Protein AF-A0A2U8HG55-F1 (afdb_monomer_lite)

Organism: NCBI:txid311180

Foldseek 3Di:
DAPVVLVVPDDPDDALVRNVVSVCVHPVLLVLVVDDPVVVVVVVVVVVVVVVVVVVVCVVVVVWDDDPNHTDDDDPHADDLDPVNPDPPDDDDPCCSVVVRRPVCCVRPNDD

Structure (mmCIF, N/CA/C/O backbone):
data_AF-A0A2U8HG55-F1
#
_entry.id   AF-A0A2U8HG55-F1
#
loop_
_atom_site.group_PDB
_atom_site.id
_atom_site.type_symbol
_atom_site.label_atom_id
_atom_site.label_alt_id
_atom_site.label_comp_id
_atom_site.label_asym_id
_atom_site.label_entity_id
_atom_site.label_seq_id
_atom_site.pdbx_PDB_ins_code
_atom_site.Cartn_x
_atom_site.Cartn_y
_atom_site.Cartn_z
_atom_site.occupancy
_atom_site.B_iso_or_equiv
_atom_site.auth_seq_id
_atom_site.auth_comp_id
_atom_site.auth_asym_id
_atom_site.auth_atom_id
_atom_site.pdbx_PDB_model_num
ATOM 1 N N . MET A 1 1 ? -6.224 15.382 -0.689 1.00 83.94 1 MET A N 1
ATOM 2 C CA . MET A 1 1 ? -5.195 15.247 -1.745 1.00 83.94 1 MET A CA 1
ATOM 3 C C . MET A 1 1 ? -5.602 14.071 -2.618 1.00 83.94 1 MET A C 1
ATOM 5 O O . MET A 1 1 ? -6.262 13.188 -2.087 1.00 83.94 1 MET A O 1
ATOM 9 N N . ASN A 1 2 ? -5.306 14.050 -3.917 1.00 92.00 2 ASN A N 1
ATOM 10 C CA . ASN A 1 2 ? -5.529 12.835 -4.712 1.00 92.00 2 ASN A CA 1
ATOM 11 C C . ASN A 1 2 ? -4.232 12.007 -4.813 1.00 92.00 2 ASN A C 1
ATOM 13 O O . ASN A 1 2 ? -3.183 12.411 -4.309 1.00 92.00 2 ASN A O 1
ATOM 17 N N . LEU A 1 3 ? -4.300 10.826 -5.426 1.00 91.81 3 LEU A N 1
ATOM 18 C CA . LEU A 1 3 ? -3.140 9.938 -5.519 1.00 91.81 3 LEU A CA 1
ATOM 19 C C . LEU A 1 3 ? -2.058 10.460 -6.487 1.00 91.81 3 LEU A C 1
ATOM 21 O O . LEU A 1 3 ? -0.873 10.220 -6.274 1.00 91.81 3 LEU A O 1
ATOM 25 N N . GLU A 1 4 ? -2.430 11.235 -7.509 1.00 91.94 4 GLU A N 1
ATOM 26 C CA . GLU A 1 4 ? -1.462 11.877 -8.413 1.00 91.94 4 GLU A CA 1
ATOM 27 C C . GLU A 1 4 ? -0.649 12.966 -7.698 1.00 91.94 4 GLU A C 1
ATOM 29 O O . GLU A 1 4 ? 0.550 13.123 -7.934 1.00 91.94 4 GLU A O 1
ATOM 34 N N . ASP A 1 5 ? -1.291 13.716 -6.801 1.00 93.75 5 ASP A N 1
ATOM 35 C CA . ASP A 1 5 ? -0.637 14.709 -5.954 1.00 93.75 5 ASP A CA 1
ATOM 36 C C . ASP A 1 5 ? 0.349 14.046 -4.984 1.00 93.75 5 ASP A C 1
ATOM 38 O O . ASP A 1 5 ? 1.412 14.610 -4.726 1.00 93.75 5 ASP A O 1
ATOM 42 N N . PHE A 1 6 ? 0.023 12.855 -4.464 1.00 94.31 6 PHE A N 1
ATOM 43 C CA . PHE A 1 6 ? 0.934 12.071 -3.625 1.00 94.31 6 PHE A CA 1
ATOM 44 C C . PHE A 1 6 ? 2.234 11.757 -4.370 1.00 94.31 6 PHE A C 1
ATOM 46 O O . PHE A 1 6 ? 3.308 12.077 -3.865 1.00 94.31 6 PHE A O 1
ATOM 53 N N . ALA A 1 7 ? 2.142 11.230 -5.596 1.00 92.00 7 ALA A N 1
ATOM 54 C CA . ALA A 1 7 ? 3.313 10.876 -6.401 1.00 92.00 7 ALA A CA 1
ATOM 55 C C . ALA A 1 7 ? 4.233 12.079 -6.683 1.00 92.00 7 ALA A C 1
ATOM 57 O O . ALA A 1 7 ? 5.450 11.936 -6.713 1.00 92.00 7 ALA A O 1
ATOM 58 N N . LYS A 1 8 ? 3.666 13.282 -6.845 1.00 93.56 8 LYS A N 1
ATOM 59 C CA . LYS A 1 8 ? 4.433 14.522 -7.077 1.00 93.56 8 LYS A CA 1
ATOM 60 C C . LYS A 1 8 ? 5.077 15.095 -5.814 1.00 93.56 8 LYS A C 1
ATOM 62 O O . LYS A 1 8 ? 5.998 15.901 -5.917 1.00 93.56 8 LYS A O 1
ATOM 67 N N . ARG A 1 9 ? 4.537 14.766 -4.638 1.00 93.88 9 ARG A N 1
ATOM 68 C CA . ARG A 1 9 ? 4.951 15.336 -3.346 1.00 93.88 9 ARG A CA 1
ATOM 69 C C . ARG A 1 9 ? 5.840 14.411 -2.534 1.00 93.88 9 ARG A C 1
ATOM 71 O O . ARG A 1 9 ? 6.484 14.903 -1.612 1.00 93.88 9 ARG A O 1
ATOM 78 N N . LEU A 1 10 ? 5.854 13.115 -2.839 1.00 94.06 10 LEU A N 1
ATOM 79 C CA . LEU A 1 10 ? 6.744 12.168 -2.186 1.00 94.06 10 LEU A CA 1
ATOM 80 C C . LEU A 1 10 ? 8.202 12.554 -2.503 1.00 94.06 10 LEU A C 1
ATOM 82 O O . LEU A 1 10 ? 8.572 12.600 -3.679 1.00 94.06 10 LEU A O 1
ATOM 86 N N . PRO A 1 11 ? 9.026 12.881 -1.491 1.00 92.38 11 PRO A N 1
ATOM 87 C CA . PRO A 1 11 ? 10.434 13.191 -1.710 1.00 92.38 11 PRO A CA 1
ATOM 88 C C . PRO A 1 11 ? 11.193 11.988 -2.282 1.00 92.38 11 PRO A C 1
ATOM 90 O O . PRO A 1 11 ? 10.759 10.853 -2.138 1.00 92.38 11 PRO A O 1
ATOM 93 N N . VAL A 1 12 ? 12.365 12.217 -2.881 1.00 90.50 12 VAL A N 1
ATOM 94 C CA . VAL A 1 12 ? 13.234 11.115 -3.348 1.00 90.50 12 VAL A CA 1
ATOM 95 C C . VAL A 1 12 ? 13.739 10.270 -2.174 1.00 90.50 12 VAL A C 1
ATOM 97 O O . VAL A 1 12 ? 13.772 9.050 -2.265 1.00 90.50 12 VAL A O 1
ATOM 100 N N . ASN A 1 13 ? 14.093 10.928 -1.067 1.00 93.50 13 ASN A N 1
ATOM 101 C CA . ASN A 1 13 ? 14.458 10.288 0.192 1.00 93.50 13 ASN A CA 1
ATOM 102 C C . ASN A 1 13 ? 13.406 10.667 1.227 1.00 93.50 13 ASN A C 1
ATOM 104 O O . ASN A 1 13 ? 1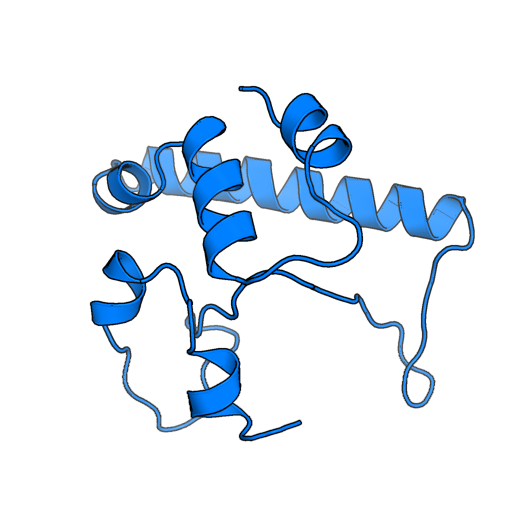3.236 11.855 1.507 1.00 93.50 13 ASN A O 1
ATOM 108 N N . PHE A 1 14 ? 12.714 9.681 1.778 1.00 94.94 14 PHE A N 1
ATOM 109 C CA . PHE A 1 14 ? 11.657 9.885 2.756 1.00 94.94 14 PHE A CA 1
ATOM 110 C C . PHE A 1 14 ? 11.756 8.841 3.863 1.00 94.94 14 PHE A C 1
ATOM 112 O O . PHE A 1 14 ? 12.256 7.737 3.663 1.00 94.94 14 PHE A O 1
ATOM 119 N N . THR A 1 15 ? 11.259 9.206 5.033 1.00 95.69 15 THR A N 1
ATOM 120 C CA . THR A 1 15 ? 11.035 8.293 6.153 1.00 95.69 15 THR A CA 1
ATOM 121 C C . THR A 1 15 ? 9.686 7.590 6.015 1.00 95.69 15 THR A C 1
ATOM 123 O O . THR A 1 15 ? 8.750 8.112 5.400 1.00 95.69 15 THR A O 1
ATOM 126 N N . GLU A 1 16 ? 9.531 6.430 6.650 1.00 95.81 16 GLU A N 1
ATOM 127 C CA . GLU A 1 16 ? 8.243 5.729 6.712 1.00 95.81 16 GLU A CA 1
ATOM 128 C C . GLU A 1 16 ? 7.126 6.620 7.290 1.00 95.81 16 GLU A C 1
ATOM 130 O O . GLU A 1 16 ? 5.987 6.592 6.818 1.00 95.81 16 GLU A O 1
ATOM 135 N N . GLN A 1 17 ? 7.451 7.473 8.270 1.00 96.06 17 GLN A N 1
ATOM 136 C CA . GLN A 1 17 ? 6.501 8.414 8.862 1.00 96.06 17 GLN A CA 1
ATOM 137 C C . GLN A 1 17 ? 6.044 9.478 7.858 1.00 96.06 17 GLN A C 1
ATOM 139 O O . GLN A 1 17 ? 4.855 9.795 7.810 1.00 96.06 17 GLN A O 1
ATOM 144 N N . GLU A 1 18 ? 6.950 10.017 7.040 1.00 96.38 18 GLU A N 1
ATOM 145 C CA . GLU A 1 18 ? 6.606 10.979 5.985 1.00 96.38 18 GLU A CA 1
ATOM 146 C C . GLU A 1 18 ? 5.725 10.341 4.911 1.00 96.38 18 GLU A C 1
ATOM 148 O O . GLU A 1 18 ? 4.726 10.940 4.503 1.00 96.38 18 GLU A O 1
ATOM 153 N N . PHE A 1 19 ? 6.036 9.104 4.512 1.00 97.00 19 PHE A N 1
ATOM 154 C CA . PHE A 1 19 ? 5.209 8.337 3.582 1.00 97.00 19 PHE A CA 1
ATOM 155 C C . PHE A 1 19 ? 3.776 8.193 4.109 1.00 97.00 19 PHE A C 1
ATOM 157 O O . PHE A 1 19 ? 2.812 8.554 3.428 1.00 97.00 19 PHE A O 1
ATOM 164 N N . VAL A 1 20 ? 3.625 7.720 5.349 1.00 96.81 20 VAL A N 1
ATOM 165 C CA . VAL A 1 20 ? 2.318 7.526 5.994 1.00 96.81 20 VAL A CA 1
ATOM 166 C C . VAL A 1 20 ? 1.583 8.851 6.190 1.00 96.81 20 VAL A C 1
ATOM 168 O O . VAL A 1 20 ? 0.366 8.913 6.000 1.00 96.81 20 VAL A O 1
ATOM 171 N N . ALA A 1 21 ? 2.287 9.926 6.547 1.00 96.19 21 ALA A N 1
ATOM 172 C CA . ALA A 1 21 ? 1.694 11.249 6.716 1.00 96.19 21 ALA A CA 1
ATOM 173 C C . ALA A 1 21 ? 1.160 11.815 5.391 1.00 96.19 21 ALA A C 1
ATOM 175 O O . ALA A 1 21 ? 0.081 12.410 5.369 1.00 96.19 21 ALA A O 1
ATOM 176 N N . LEU A 1 22 ? 1.878 11.615 4.281 1.00 96.56 22 LEU A N 1
ATOM 177 C CA . LEU A 1 22 ? 1.413 11.99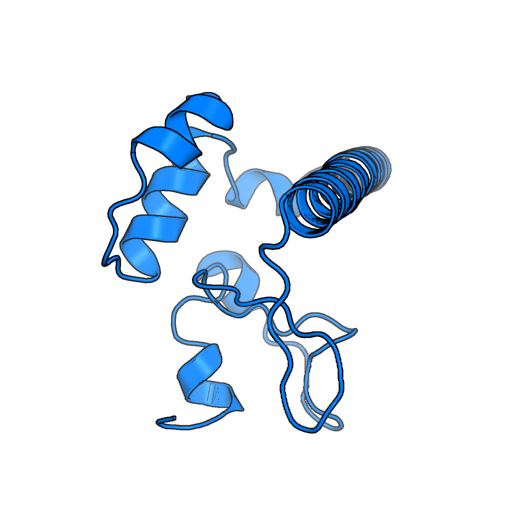6 2.947 1.00 96.56 22 LEU A CA 1
ATOM 178 C C . LEU A 1 22 ? 0.245 11.119 2.489 1.00 96.56 22 LEU A C 1
ATOM 180 O O . LEU A 1 22 ? -0.756 11.648 2.007 1.00 96.56 22 LEU A O 1
ATOM 184 N N . MET A 1 23 ? 0.318 9.802 2.688 1.00 96.25 23 MET A N 1
ATOM 185 C CA . MET A 1 23 ? -0.766 8.889 2.315 1.00 96.25 23 MET A CA 1
ATOM 186 C C . MET A 1 23 ? -2.056 9.188 3.093 1.00 96.25 23 MET A C 1
ATOM 188 O O . MET A 1 23 ? -3.135 9.213 2.502 1.00 96.25 23 MET A O 1
ATOM 192 N N . ASN A 1 24 ? -1.954 9.539 4.380 1.00 95.75 24 ASN A N 1
ATOM 193 C CA . ASN A 1 24 ? -3.099 9.962 5.195 1.00 95.75 24 ASN A CA 1
ATOM 194 C C . ASN A 1 24 ? -3.806 11.231 4.677 1.00 95.75 24 ASN A C 1
ATOM 196 O O . ASN A 1 24 ? -4.968 11.467 5.004 1.00 95.75 24 ASN A O 1
ATOM 200 N N . GLN A 1 25 ? -3.142 12.057 3.858 1.00 95.69 25 GLN A N 1
ATOM 201 C CA . GLN A 1 25 ? -3.779 13.200 3.190 1.00 95.69 25 GLN A CA 1
ATOM 202 C C . GLN A 1 25 ? -4.560 12.793 1.928 1.00 95.69 25 GLN A C 1
ATOM 204 O O . GLN A 1 25 ? -5.377 13.583 1.432 1.00 95.69 25 GLN A O 1
ATOM 209 N N . VAL A 1 26 ? -4.289 11.601 1.382 1.00 94.69 26 VAL A N 1
ATOM 210 C CA . VAL A 1 26 ? -5.023 10.998 0.259 1.00 94.69 26 VAL A CA 1
ATOM 211 C C . VAL A 1 26 ? -6.244 10.251 0.776 1.00 94.69 26 VAL A C 1
ATOM 213 O O . VAL A 1 26 ? -7.365 10.523 0.351 1.00 94.69 26 VAL A O 1
ATOM 216 N N . ILE A 1 27 ? -6.024 9.338 1.719 1.00 93.00 27 ILE A N 1
ATOM 217 C CA . ILE A 1 27 ? -7.050 8.505 2.336 1.00 93.00 27 ILE A CA 1
ATOM 218 C C . ILE A 1 27 ? -6.793 8.419 3.836 1.00 93.00 27 ILE A C 1
ATOM 220 O O . ILE A 1 27 ? -5.671 8.189 4.267 1.00 93.00 27 ILE A O 1
ATOM 224 N N . ASP A 1 28 ? -7.840 8.582 4.638 1.00 93.31 28 ASP A N 1
ATOM 225 C CA . ASP A 1 28 ? -7.756 8.407 6.088 1.00 93.31 28 ASP A CA 1
ATOM 226 C C . ASP A 1 28 ? -7.535 6.921 6.411 1.00 93.31 28 ASP A C 1
ATOM 228 O O . ASP A 1 28 ? -8.478 6.124 6.409 1.00 93.31 28 ASP A O 1
ATOM 232 N N . LEU A 1 29 ? -6.276 6.540 6.657 1.00 94.06 29 LEU A N 1
ATOM 233 C CA . LEU A 1 29 ? -5.882 5.141 6.828 1.00 94.06 29 LEU A CA 1
ATOM 234 C C . LEU A 1 29 ? -6.549 4.501 8.051 1.00 94.06 29 LEU A C 1
ATOM 236 O O . LEU A 1 29 ? -6.823 3.302 8.035 1.00 94.06 29 LEU A O 1
ATOM 240 N N . LYS A 1 30 ? -6.876 5.284 9.093 1.00 92.81 30 LYS A N 1
ATOM 241 C CA . LYS A 1 30 ? -7.573 4.760 10.282 1.00 92.81 30 LYS A CA 1
ATOM 242 C C . LYS A 1 30 ? -8.983 4.308 9.946 1.00 92.81 30 LYS A C 1
ATOM 244 O O . LYS A 1 30 ? -9.414 3.262 10.420 1.00 92.81 30 LYS A O 1
ATOM 249 N N . LYS A 1 31 ? -9.682 5.054 9.087 1.00 92.88 31 LYS A N 1
ATOM 250 C CA . LYS A 1 31 ? -11.059 4.718 8.708 1.00 92.88 31 LYS A CA 1
ATOM 251 C C . LYS A 1 31 ? -11.164 3.407 7.953 1.00 92.88 31 LYS A C 1
ATOM 253 O O . LYS A 1 31 ? -12.199 2.760 8.060 1.00 92.88 31 LYS A O 1
ATOM 258 N N . ILE A 1 32 ? -10.114 2.988 7.239 1.00 94.56 32 ILE A N 1
ATOM 259 C CA . ILE A 1 32 ? -10.109 1.721 6.493 1.00 94.56 32 ILE A CA 1
ATOM 260 C C . ILE A 1 32 ? -10.433 0.544 7.417 1.00 94.56 32 ILE A C 1
ATOM 262 O O . ILE A 1 32 ? -11.172 -0.355 7.019 1.00 94.56 32 ILE A O 1
ATOM 266 N N . VAL A 1 33 ? -9.930 0.560 8.656 1.00 91.06 33 VAL A N 1
ATOM 267 C CA . VAL A 1 33 ? -10.165 -0.504 9.643 1.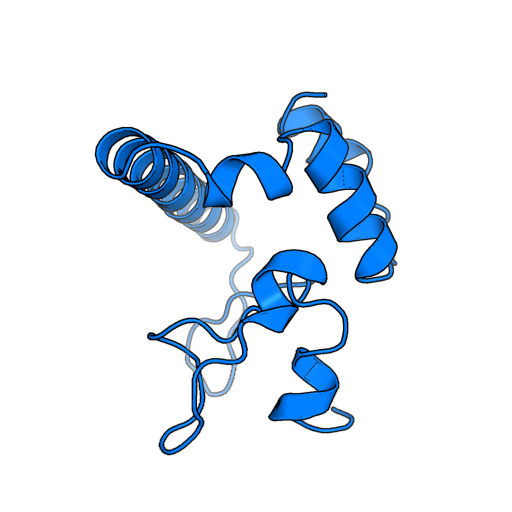00 91.06 33 VAL A CA 1
ATOM 268 C C . VAL A 1 33 ? -11.654 -0.642 9.959 1.00 91.06 33 VAL A C 1
ATOM 270 O O . VAL A 1 33 ? -12.165 -1.762 10.005 1.00 91.06 33 VAL A O 1
ATOM 273 N N . ASP A 1 34 ? -12.356 0.482 10.078 1.00 92.81 34 ASP A N 1
ATOM 274 C CA . ASP A 1 34 ? -13.754 0.550 10.507 1.00 92.81 34 ASP A CA 1
ATOM 275 C C . ASP A 1 34 ? -14.764 0.402 9.358 1.00 92.81 34 ASP A C 1
ATOM 277 O O . ASP A 1 34 ? -15.966 0.272 9.601 1.00 92.81 34 ASP A O 1
ATOM 281 N N . LEU A 1 35 ? -14.305 0.387 8.101 1.00 95.94 35 LEU A N 1
ATOM 282 C CA . LEU A 1 35 ? -15.184 0.220 6.943 1.00 95.94 35 LEU A CA 1
ATOM 283 C C . LEU A 1 35 ? -15.951 -1.118 6.991 1.00 95.94 35 LEU A C 1
ATOM 285 O O . LEU A 1 35 ? -15.425 -2.140 7.448 1.00 95.94 35 LEU A O 1
ATOM 289 N N . PRO A 1 36 ? -17.175 -1.186 6.444 1.00 97.81 36 PRO A N 1
ATOM 290 C CA . PRO A 1 36 ? -17.845 -2.454 6.180 1.00 97.81 36 PRO A CA 1
ATOM 291 C C . PRO A 1 36 ? -16.988 -3.387 5.315 1.00 97.81 36 PRO A C 1
ATOM 293 O O . PRO A 1 36 ? -16.219 -2.948 4.460 1.00 97.81 36 PRO A O 1
ATOM 296 N N . ALA A 1 37 ? -17.146 -4.702 5.488 1.00 97.31 37 ALA A N 1
ATOM 297 C CA . ALA A 1 37 ? -16.342 -5.686 4.756 1.00 97.31 37 ALA A CA 1
ATOM 298 C C . ALA A 1 37 ? -16.461 -5.546 3.226 1.00 97.31 37 ALA A C 1
ATOM 300 O O . ALA A 1 37 ? -15.459 -5.666 2.524 1.00 97.31 37 ALA A O 1
ATOM 301 N N . ALA A 1 38 ? -17.663 -5.246 2.721 1.00 97.88 38 ALA A N 1
ATOM 302 C CA . ALA A 1 38 ? -17.895 -5.011 1.297 1.00 97.88 38 ALA A CA 1
ATOM 303 C C . ALA A 1 38 ? -17.138 -3.775 0.780 1.00 97.88 38 ALA A C 1
ATOM 305 O O . ALA A 1 38 ? -16.536 -3.826 -0.288 1.00 97.88 38 ALA A O 1
ATOM 306 N N . GLU A 1 39 ? -17.105 -2.693 1.562 1.00 97.69 39 GLU A N 1
ATOM 307 C CA . GLU A 1 39 ? -16.378 -1.469 1.210 1.00 97.69 39 GLU A CA 1
ATOM 308 C C . GLU A 1 39 ? -14.862 -1.681 1.261 1.00 97.69 39 GLU A C 1
ATOM 310 O O . GLU A 1 39 ? -14.164 -1.294 0.325 1.00 97.69 39 GLU A O 1
ATOM 315 N N . ARG A 1 40 ? -14.343 -2.383 2.283 1.00 96.69 40 ARG A N 1
ATOM 316 C CA . ARG A 1 40 ? -12.925 -2.788 2.312 1.00 96.69 40 ARG A CA 1
ATOM 317 C C . ARG A 1 40 ? -12.553 -3.656 1.113 1.00 96.69 40 ARG A C 1
ATOM 319 O O . ARG A 1 40 ? -11.480 -3.475 0.549 1.00 96.69 40 ARG A O 1
ATOM 326 N N . SER A 1 41 ? -13.424 -4.583 0.714 1.00 97.69 41 SER A N 1
ATOM 327 C CA . SER A 1 41 ? -13.189 -5.440 -0.453 1.00 97.69 41 SER A CA 1
ATOM 328 C C . SER A 1 41 ? -13.174 -4.638 -1.755 1.00 97.69 41 SER A C 1
ATOM 330 O O . SER A 1 41 ? -12.303 -4.864 -2.590 1.00 97.69 41 SER A O 1
ATOM 332 N N . ALA A 1 42 ? -14.086 -3.678 -1.918 1.00 98.06 42 ALA A N 1
ATOM 333 C CA . ALA A 1 42 ? -14.089 -2.789 -3.075 1.00 98.06 42 ALA A CA 1
ATOM 334 C C . ALA A 1 42 ? -12.818 -1.924 -3.132 1.00 98.06 42 ALA A C 1
ATOM 336 O O . ALA A 1 42 ? -12.204 -1.811 -4.194 1.00 98.06 42 ALA A O 1
ATOM 337 N N . LEU A 1 43 ? -12.387 -1.375 -1.988 1.00 96.62 43 LEU A N 1
ATOM 338 C CA . LEU A 1 43 ? -11.145 -0.608 -1.880 1.00 96.62 43 LEU A CA 1
ATOM 339 C C . LEU A 1 43 ? -9.918 -1.461 -2.232 1.00 96.62 43 LEU A C 1
ATOM 341 O O . LEU A 1 43 ? -9.078 -1.015 -3.008 1.00 96.62 43 LEU A O 1
ATOM 345 N N . PHE A 1 44 ? -9.843 -2.693 -1.716 1.00 96.75 44 PHE A N 1
ATOM 346 C CA . PHE A 1 44 ? -8.782 -3.641 -2.057 1.00 96.75 44 PHE A CA 1
ATOM 347 C C . PHE A 1 44 ? -8.725 -3.915 -3.565 1.00 96.75 44 PHE A C 1
ATOM 349 O O . PHE A 1 44 ? -7.660 -3.788 -4.159 1.00 96.75 44 PHE A O 1
ATOM 356 N N . ASN A 1 45 ? -9.862 -4.219 -4.201 1.00 98.38 45 ASN A N 1
ATOM 357 C CA . ASN A 1 45 ? -9.906 -4.500 -5.639 1.00 98.38 45 ASN A CA 1
ATOM 358 C C . ASN A 1 45 ? -9.427 -3.302 -6.472 1.00 98.38 45 ASN A C 1
ATOM 360 O O . ASN A 1 45 ? -8.665 -3.476 -7.420 1.00 98.38 45 ASN A O 1
ATOM 364 N N . GLY A 1 46 ? -9.850 -2.086 -6.109 1.00 97.69 46 GLY A N 1
ATOM 365 C CA . GLY A 1 46 ? -9.410 -0.864 -6.783 1.00 97.69 46 GLY A CA 1
ATOM 366 C C . GLY A 1 46 ? -7.910 -0.605 -6.620 1.00 97.69 46 GLY A C 1
ATOM 367 O O . GLY A 1 46 ? -7.238 -0.270 -7.593 1.00 97.69 46 GLY A O 1
ATOM 368 N N . ALA A 1 47 ? -7.378 -0.799 -5.409 1.00 96.19 47 ALA A N 1
ATOM 369 C CA . ALA A 1 47 ? -5.953 -0.641 -5.130 1.00 96.19 47 ALA A CA 1
ATOM 370 C C . ALA A 1 47 ? -5.103 -1.692 -5.859 1.00 96.19 47 ALA A C 1
ATOM 372 O O . ALA A 1 47 ? -4.104 -1.332 -6.475 1.00 96.19 47 ALA A O 1
ATOM 373 N N . GLN A 1 48 ? -5.518 -2.963 -5.850 1.00 97.56 48 GLN A N 1
ATOM 374 C CA . GLN A 1 48 ? -4.812 -4.040 -6.546 1.00 97.56 48 GLN A CA 1
ATOM 375 C C . GLN A 1 48 ? -4.784 -3.809 -8.057 1.00 97.56 48 GLN A C 1
ATOM 377 O O . GLN A 1 48 ? -3.717 -3.861 -8.656 1.00 97.56 48 GLN A O 1
ATOM 382 N N . TYR A 1 49 ? -5.929 -3.473 -8.662 1.00 98.44 49 TYR A N 1
ATOM 383 C CA . TYR A 1 49 ? -5.985 -3.135 -10.085 1.00 98.44 49 TYR A CA 1
ATOM 384 C C . TYR A 1 49 ? -5.005 -2.010 -10.438 1.00 98.44 49 TYR A C 1
ATOM 386 O O . TYR A 1 49 ? -4.326 -2.065 -11.462 1.00 98.44 49 TYR A O 1
ATOM 394 N N . LEU A 1 50 ? -4.920 -0.984 -9.587 1.00 96.69 50 LEU A N 1
ATOM 395 C CA . LEU A 1 50 ? -4.004 0.123 -9.815 1.00 96.69 50 LEU A CA 1
ATOM 396 C C . LEU A 1 50 ? -2.537 -0.308 -9.706 1.00 96.69 50 LEU A C 1
ATOM 398 O O . LEU A 1 50 ? -1.732 0.121 -10.528 1.00 96.69 50 LEU A O 1
ATOM 402 N N . VAL A 1 51 ? -2.194 -1.158 -8.734 1.00 95.50 51 VAL A N 1
ATOM 403 C CA . VAL A 1 51 ? -0.856 -1.755 -8.624 1.00 95.50 51 VAL A CA 1
ATOM 404 C C . VAL A 1 51 ? -0.507 -2.510 -9.907 1.00 95.50 51 VAL A C 1
ATOM 406 O O . VAL A 1 51 ? 0.529 -2.228 -10.505 1.00 95.50 51 VAL A O 1
ATOM 409 N N . ASP A 1 52 ? -1.395 -3.390 -10.373 1.00 96.88 52 ASP A N 1
ATOM 410 C CA . ASP A 1 52 ? -1.184 -4.190 -11.584 1.00 96.88 52 ASP A CA 1
ATOM 411 C C . ASP A 1 52 ? -0.977 -3.297 -12.818 1.00 96.88 52 ASP A C 1
ATOM 413 O O . ASP A 1 52 ? -0.077 -3.52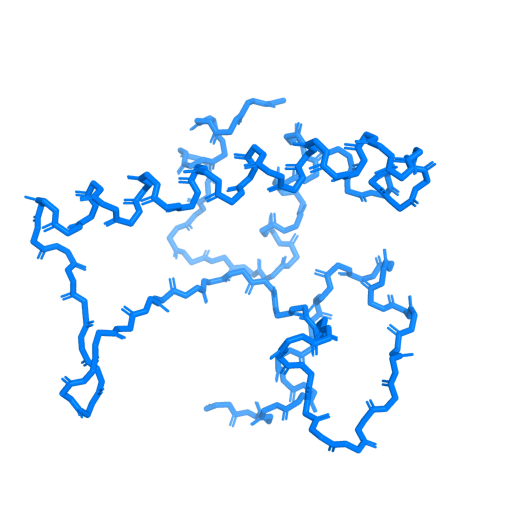1 -13.629 1.00 96.88 52 ASP A O 1
ATOM 417 N N . PHE A 1 53 ? -1.783 -2.239 -12.948 1.00 97.62 53 PHE A N 1
ATOM 418 C CA . PHE A 1 53 ? -1.682 -1.307 -14.067 1.00 97.62 53 PHE A CA 1
ATOM 419 C C . PHE A 1 53 ? -0.396 -0.469 -14.027 1.00 97.62 53 PHE A C 1
ATOM 421 O O . PHE A 1 53 ? 0.218 -0.245 -15.071 1.00 97.62 53 PHE A O 1
ATOM 428 N N . ILE A 1 54 ? 0.038 -0.029 -12.840 1.00 95.12 54 ILE A N 1
ATOM 429 C CA . ILE A 1 54 ? 1.316 0.674 -12.671 1.00 95.12 54 ILE A CA 1
ATOM 430 C C . ILE A 1 54 ? 2.471 -0.257 -13.046 1.00 95.12 54 ILE A C 1
ATOM 432 O O . ILE A 1 54 ? 3.319 0.147 -13.834 1.00 95.12 54 ILE A O 1
ATOM 436 N N . MET A 1 55 ? 2.476 -1.505 -12.569 1.00 95.06 55 MET A N 1
ATOM 437 C CA . MET A 1 55 ? 3.512 -2.482 -12.922 1.00 95.06 55 MET A CA 1
ATOM 438 C C . MET A 1 55 ? 3.591 -2.714 -14.436 1.00 95.06 55 MET A C 1
ATOM 440 O O . MET A 1 55 ? 4.684 -2.693 -14.998 1.00 95.06 55 MET A O 1
ATOM 444 N N . LEU A 1 56 ? 2.445 -2.857 -15.111 1.00 96.12 56 LEU A N 1
ATOM 445 C CA . LEU A 1 56 ? 2.400 -2.986 -16.570 1.00 96.12 56 LEU A CA 1
ATOM 446 C C . LEU A 1 56 ? 2.986 -1.752 -17.274 1.00 96.12 56 LEU A C 1
ATOM 448 O O . LEU A 1 56 ? 3.706 -1.884 -18.263 1.00 96.12 56 LEU A O 1
ATOM 452 N N . ALA A 1 57 ? 2.696 -0.547 -16.777 1.00 96.44 57 ALA A N 1
ATOM 453 C CA . ALA A 1 57 ? 3.270 0.678 -17.324 1.00 96.44 57 ALA A CA 1
ATOM 454 C C . ALA A 1 57 ? 4.795 0.729 -17.126 1.00 96.44 57 ALA A C 1
ATOM 456 O O . ALA A 1 57 ? 5.510 1.103 -18.053 1.00 96.44 57 ALA A O 1
ATOM 457 N N . GLN A 1 58 ? 5.305 0.323 -15.962 1.00 94.12 58 GLN A N 1
ATOM 458 C CA . GLN A 1 58 ? 6.746 0.247 -15.696 1.00 94.12 58 GLN A CA 1
ATOM 459 C C . GLN A 1 58 ? 7.439 -0.767 -16.616 1.00 94.12 58 GLN A C 1
ATOM 461 O O . GLN A 1 58 ? 8.471 -0.463 -17.216 1.00 94.12 58 GLN A O 1
ATOM 466 N N . GLU A 1 59 ? 6.841 -1.947 -16.797 1.00 94.44 59 GLU A N 1
ATOM 467 C CA . GLU A 1 59 ? 7.319 -2.963 -17.739 1.00 94.44 59 GLU A CA 1
ATOM 468 C C . GLU A 1 59 ? 7.380 -2.423 -19.170 1.00 94.44 59 GLU A C 1
ATOM 470 O O . GLU A 1 59 ? 8.425 -2.508 -19.818 1.00 94.44 59 GLU A O 1
ATOM 475 N N . ALA A 1 60 ? 6.294 -1.811 -19.646 1.00 96.75 60 ALA A N 1
ATOM 476 C CA . ALA A 1 60 ? 6.221 -1.253 -20.993 1.00 96.75 60 ALA A CA 1
ATOM 477 C C . ALA A 1 60 ? 7.262 -0.145 -21.245 1.00 96.75 60 ALA A C 1
ATOM 479 O O . ALA A 1 60 ? 7.662 0.065 -22.391 1.00 96.75 60 ALA A O 1
ATOM 480 N N . ASN A 1 61 ? 7.718 0.539 -20.190 1.00 96.69 61 ASN A N 1
ATOM 481 C CA . ASN A 1 61 ? 8.748 1.578 -20.251 1.00 96.69 61 ASN A CA 1
ATOM 482 C C . ASN A 1 61 ? 10.170 1.068 -19.942 1.00 96.69 61 ASN A C 1
ATOM 484 O O . ASN A 1 61 ? 11.114 1.857 -19.944 1.00 96.69 61 ASN A O 1
ATOM 488 N N . GLY A 1 62 ? 10.360 -0.240 -19.729 1.00 93.56 62 GLY A N 1
ATOM 489 C CA . GLY A 1 62 ? 11.679 -0.836 -19.501 1.00 93.56 62 GLY A CA 1
ATOM 490 C C . GLY A 1 62 ? 12.255 -0.594 -18.102 1.00 93.56 62 GLY A C 1
ATOM 491 O O . GLY A 1 62 ? 13.470 -0.636 -17.927 1.00 93.56 62 GLY A O 1
ATOM 492 N N . GLU A 1 63 ? 11.402 -0.358 -17.105 1.00 93.38 63 GLU A N 1
ATOM 493 C CA . GLU A 1 63 ? 11.782 -0.048 -15.716 1.00 93.38 63 GLU A CA 1
ATOM 494 C C . GLU A 1 63 ? 11.880 -1.303 -14.822 1.00 93.38 63 GLU A C 1
ATOM 496 O O . GLU A 1 63 ? 11.910 -1.214 -13.595 1.00 93.38 63 GLU A O 1
ATOM 501 N N . LEU A 1 64 ? 11.913 -2.498 -15.421 1.00 89.62 64 LEU A N 1
ATOM 502 C CA . LEU A 1 64 ? 11.996 -3.755 -14.681 1.00 89.62 64 LEU A CA 1
ATOM 503 C C . LEU A 1 64 ? 13.358 -3.925 -14.002 1.00 89.62 64 LEU A C 1
ATOM 505 O O . LEU A 1 64 ? 14.415 -3.832 -14.629 1.00 89.62 64 LEU A O 1
ATOM 509 N N . HIS A 1 65 ? 13.317 -4.293 -12.725 1.00 87.75 65 HIS A N 1
ATOM 510 C CA . HIS A 1 65 ? 14.483 -4.718 -11.965 1.00 87.75 65 HIS A CA 1
ATOM 511 C C . HIS A 1 65 ? 14.454 -6.230 -11.756 1.00 87.75 65 HIS A C 1
ATOM 513 O O . HIS A 1 65 ? 13.390 -6.828 -11.605 1.00 87.75 65 HIS A O 1
ATOM 519 N N . THR A 1 66 ? 15.630 -6.859 -11.717 1.00 90.94 66 THR A N 1
ATOM 520 C CA . THR A 1 66 ? 15.753 -8.296 -11.447 1.00 90.94 66 THR A CA 1
ATOM 521 C C . THR A 1 66 ? 16.701 -8.568 -10.289 1.00 90.94 66 THR A C 1
ATOM 523 O O . THR A 1 66 ? 17.799 -8.011 -10.253 1.00 90.94 66 THR A O 1
ATOM 526 N N . HIS A 1 67 ? 16.328 -9.487 -9.402 1.00 89.06 67 HIS A N 1
ATOM 527 C CA . HIS A 1 67 ? 17.196 -10.044 -8.368 1.00 89.06 67 HIS A CA 1
ATOM 528 C C . HIS A 1 67 ? 17.285 -11.561 -8.560 1.00 89.06 67 HIS A C 1
ATOM 530 O O . HIS A 1 67 ? 16.263 -12.232 -8.677 1.00 89.06 67 HIS A O 1
ATOM 536 N N . GLN A 1 68 ? 18.504 -12.103 -8.648 1.00 91.94 68 GLN A N 1
ATOM 537 C CA . GLN A 1 68 ? 18.746 -13.535 -8.909 1.00 91.94 68 GLN A CA 1
ATOM 538 C C . GLN A 1 68 ? 17.999 -14.085 -10.146 1.00 91.94 68 GLN A C 1
ATOM 540 O O . GLN A 1 68 ? 17.554 -15.226 -10.161 1.00 91.94 68 GLN A O 1
ATOM 545 N N . GLY A 1 69 ? 17.855 -13.271 -11.198 1.00 90.00 69 GLY A N 1
ATOM 546 C CA . GLY A 1 69 ? 17.165 -13.663 -12.434 1.00 90.00 69 GLY A CA 1
ATOM 547 C C . GLY A 1 69 ? 15.635 -13.607 -12.371 1.00 90.00 69 GLY A C 1
ATOM 548 O O . GLY A 1 69 ? 14.986 -13.902 -13.371 1.00 90.00 69 GLY A O 1
ATOM 549 N N . HIS A 1 70 ? 15.057 -13.191 -11.242 1.00 91.19 70 HIS A N 1
ATOM 550 C CA . HIS A 1 70 ? 13.617 -13.017 -11.075 1.00 91.19 70 HIS A CA 1
ATOM 551 C C . HIS A 1 70 ? 13.243 -11.530 -11.069 1.00 91.19 70 HIS A C 1
ATO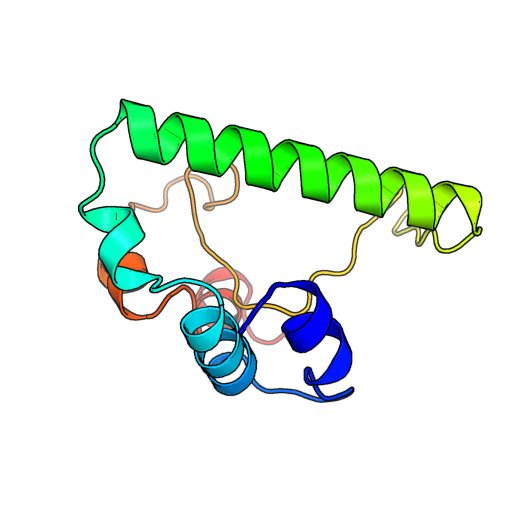M 553 O O . HIS A 1 70 ? 13.983 -10.736 -10.480 1.00 91.19 70 HIS A O 1
ATOM 559 N N . PRO A 1 71 ? 12.127 -11.128 -11.708 1.00 90.06 71 PRO A N 1
ATOM 560 C CA . PRO A 1 71 ? 11.643 -9.756 -11.632 1.00 90.06 71 PRO A CA 1
ATOM 561 C C . PRO A 1 71 ? 11.295 -9.406 -10.185 1.00 90.06 71 PRO A C 1
ATOM 563 O O . PRO A 1 71 ? 10.691 -10.205 -9.468 1.00 90.06 71 PRO A O 1
ATOM 566 N N . VAL A 1 72 ? 11.686 -8.209 -9.762 1.00 89.88 72 VAL A N 1
ATOM 567 C CA . VAL A 1 72 ? 11.417 -7.682 -8.425 1.00 89.88 72 VAL A CA 1
ATOM 568 C C . VAL A 1 72 ? 10.848 -6.278 -8.511 1.00 89.88 72 VAL A C 1
ATOM 570 O O . VAL A 1 72 ? 11.143 -5.521 -9.435 1.00 89.88 72 VAL A O 1
ATOM 573 N N . VAL A 1 73 ? 10.045 -5.933 -7.511 1.00 86.88 73 VAL A N 1
ATOM 574 C CA . VAL A 1 73 ? 9.473 -4.600 -7.345 1.00 86.88 73 VAL A CA 1
ATOM 575 C C . VAL A 1 73 ? 10.087 -3.989 -6.100 1.00 86.88 73 VAL A C 1
ATOM 577 O O . VAL A 1 73 ? 10.039 -4.582 -5.023 1.00 86.88 73 VAL A O 1
ATOM 580 N N . ASN A 1 74 ? 10.657 -2.798 -6.250 1.00 84.75 74 ASN A N 1
ATOM 581 C CA . ASN A 1 74 ? 11.132 -2.026 -5.113 1.00 84.75 74 ASN A CA 1
ATOM 582 C C . ASN A 1 74 ? 9.936 -1.320 -4.472 1.00 84.75 74 ASN A C 1
ATOM 584 O O . ASN A 1 74 ? 9.233 -0.555 -5.131 1.00 84.75 74 ASN A O 1
ATOM 588 N N . TYR A 1 75 ? 9.716 -1.565 -3.186 1.00 88.94 75 TYR A N 1
ATOM 589 C CA . TYR A 1 75 ? 8.697 -0.887 -2.395 1.00 88.94 75 TYR A CA 1
ATOM 590 C C . TYR A 1 75 ? 9.388 -0.074 -1.302 1.00 88.94 75 TYR A C 1
ATOM 592 O O . TYR A 1 75 ? 10.125 -0.629 -0.496 1.00 88.94 75 TYR A O 1
ATOM 600 N N . GLY A 1 76 ? 9.182 1.244 -1.314 1.00 89.69 76 GLY A N 1
ATOM 601 C CA . GLY A 1 76 ? 9.810 2.161 -0.357 1.00 89.69 76 GLY A CA 1
ATOM 602 C C . GLY A 1 76 ? 8.938 2.525 0.846 1.00 89.69 76 GLY A C 1
ATOM 603 O O . GLY A 1 76 ? 9.401 3.243 1.720 1.00 89.69 76 GLY A O 1
ATOM 604 N N . GLY A 1 77 ? 7.670 2.102 0.879 1.00 94.25 77 GLY A N 1
ATOM 605 C CA . GLY A 1 77 ? 6.778 2.392 2.004 1.00 94.25 77 GLY A CA 1
ATOM 606 C C . GLY A 1 77 ? 6.999 1.452 3.200 1.00 94.25 77 GLY A C 1
ATOM 607 O O . GLY A 1 77 ? 7.757 0.488 3.095 1.00 94.25 77 GLY A O 1
ATOM 608 N N . PRO A 1 78 ? 6.292 1.681 4.322 1.00 95.50 78 PRO A N 1
ATOM 609 C CA . PRO A 1 78 ? 6.388 0.814 5.491 1.00 95.50 78 PRO A CA 1
ATOM 610 C C . PRO A 1 78 ? 5.900 -0.604 5.192 1.00 95.50 78 PRO A C 1
ATOM 612 O O . PRO A 1 78 ? 4.890 -0.796 4.497 1.00 95.50 78 PRO A O 1
ATOM 615 N N . PHE A 1 79 ? 6.591 -1.600 5.745 1.00 94.44 79 PHE A N 1
ATOM 616 C CA . PHE A 1 79 ? 6.198 -3.003 5.638 1.00 94.44 79 PHE A CA 1
ATOM 617 C C . PHE A 1 79 ? 4.961 -3.297 6.498 1.00 94.44 79 PHE A C 1
ATOM 619 O O . PHE A 1 79 ? 4.909 -2.960 7.676 1.00 94.44 79 PHE A O 1
ATOM 626 N N . ILE A 1 80 ? 3.961 -3.977 5.932 1.00 94.75 80 ILE A N 1
ATOM 627 C CA . ILE A 1 80 ? 2.763 -4.399 6.669 1.00 94.75 80 ILE A CA 1
ATOM 628 C C . ILE A 1 80 ? 2.735 -5.938 6.720 1.00 94.75 80 ILE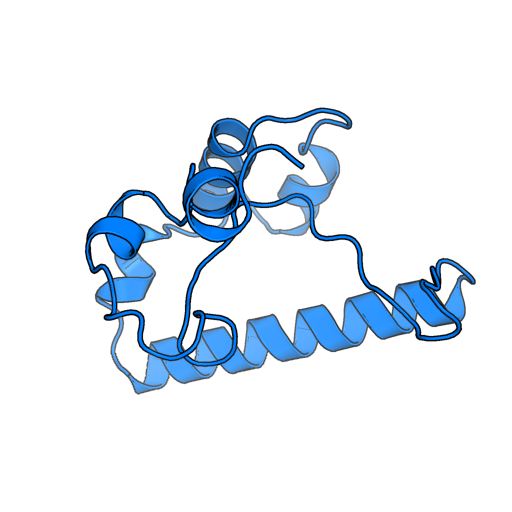 A C 1
ATOM 630 O O . ILE A 1 80 ? 2.466 -6.558 5.690 1.00 94.75 80 ILE A O 1
ATOM 634 N N . PRO A 1 81 ? 2.946 -6.586 7.887 1.00 94.25 81 PRO A N 1
ATOM 635 C CA . PRO A 1 81 ? 2.967 -8.049 8.048 1.00 94.25 81 PRO A CA 1
ATOM 636 C C . PRO A 1 81 ? 1.559 -8.681 7.983 1.00 94.25 81 PRO A C 1
ATOM 638 O O . PRO A 1 81 ? 1.048 -9.285 8.937 1.00 94.25 81 PRO A O 1
ATOM 641 N N . HIS A 1 82 ? 0.888 -8.544 6.840 1.00 93.88 82 HIS A N 1
ATOM 642 C CA . HIS A 1 82 ? -0.399 -9.187 6.582 1.00 93.88 82 HIS A CA 1
ATOM 643 C C . HIS A 1 82 ? -0.235 -10.684 6.280 1.00 93.88 82 HIS A C 1
ATOM 645 O O . HIS A 1 82 ? 0.863 -11.204 6.118 1.00 93.88 82 HIS A O 1
ATOM 651 N N . PHE A 1 83 ? -1.351 -11.404 6.188 1.00 93.75 83 PHE A N 1
ATOM 652 C CA . PHE A 1 83 ? -1.385 -12.871 6.122 1.00 93.75 83 PHE A CA 1
ATOM 653 C C . PHE A 1 83 ? -0.644 -13.529 4.937 1.00 93.75 83 PHE A C 1
ATOM 655 O O . PHE A 1 83 ? -0.446 -14.735 4.988 1.00 93.75 83 PHE A O 1
ATOM 662 N N . LEU A 1 84 ? -0.260 -12.782 3.892 1.00 93.56 84 LEU A N 1
ATOM 663 C CA . LEU A 1 84 ? 0.501 -13.322 2.749 1.00 93.56 84 LEU A CA 1
ATOM 664 C C . LEU A 1 84 ? 2.018 -13.169 2.910 1.00 93.56 84 LEU A C 1
ATOM 666 O O . LEU A 1 84 ? 2.763 -13.862 2.229 1.00 93.56 84 LEU A O 1
ATOM 670 N N . VAL A 1 85 ? 2.467 -12.240 3.757 1.00 92.19 85 VAL A N 1
ATOM 671 C CA . VAL A 1 85 ? 3.884 -11.847 3.865 1.00 92.19 85 VAL A CA 1
ATOM 672 C C . VAL A 1 85 ? 4.419 -11.925 5.292 1.00 92.19 85 VAL A C 1
ATOM 674 O O . VAL A 1 85 ? 5.625 -11.843 5.502 1.00 92.19 85 VAL A O 1
ATOM 677 N N . ARG A 1 86 ? 3.540 -12.080 6.290 1.00 93.44 86 ARG A N 1
ATOM 678 C CA . ARG A 1 86 ? 3.946 -12.303 7.678 1.00 93.44 86 ARG A CA 1
ATOM 679 C C . ARG A 1 86 ? 4.736 -13.614 7.774 1.00 93.44 86 ARG A C 1
ATOM 681 O O . ARG A 1 86 ? 4.243 -14.620 7.259 1.00 93.44 86 ARG A O 1
ATOM 688 N N . PRO A 1 87 ? 5.898 -13.632 8.456 1.00 88.94 87 PRO A N 1
ATOM 689 C CA . PRO A 1 87 ? 6.674 -14.854 8.625 1.00 88.94 87 PRO A CA 1
ATOM 690 C C . PRO A 1 87 ? 5.877 -15.983 9.279 1.00 88.94 87 PRO A C 1
ATOM 692 O O . PRO A 1 87 ? 5.006 -15.757 10.127 1.00 88.94 87 PRO A O 1
ATOM 695 N N . GLU A 1 88 ? 6.200 -17.211 8.886 1.00 90.31 88 GLU A N 1
ATOM 696 C CA . GLU A 1 88 ? 5.574 -18.408 9.436 1.00 90.31 88 GLU A CA 1
ATOM 697 C C . GLU A 1 88 ? 5.796 -18.494 10.954 1.00 90.31 88 GLU A C 1
ATOM 699 O O . GLU A 1 88 ? 6.867 -18.179 11.469 1.00 90.31 88 GLU A O 1
ATOM 704 N N . GLY A 1 89 ? 4.754 -18.894 11.686 1.00 90.12 89 GLY A N 1
ATOM 705 C CA . GLY A 1 89 ? 4.795 -18.996 13.146 1.00 90.12 89 GLY A CA 1
ATOM 706 C C . GLY A 1 89 ? 4.658 -17.667 13.897 1.00 90.12 89 GLY A C 1
ATOM 707 O O . GLY A 1 89 ? 4.571 -17.696 15.123 1.00 90.12 89 GLY A O 1
ATOM 708 N N . VAL A 1 90 ? 4.580 -16.519 13.209 1.00 89.88 90 VAL A N 1
ATOM 709 C CA . VAL A 1 90 ? 4.363 -15.222 13.867 1.00 89.88 90 VAL A CA 1
ATOM 710 C C . VAL A 1 90 ? 2.876 -14.874 13.949 1.00 89.88 90 VAL A C 1
ATOM 712 O O . VAL A 1 90 ? 2.146 -14.859 12.949 1.00 89.88 90 VAL A O 1
ATOM 715 N N . GLU A 1 91 ? 2.421 -14.572 15.166 1.00 92.94 91 GLU A N 1
ATOM 716 C CA . GLU A 1 91 ? 1.060 -14.109 15.424 1.00 92.94 91 GLU A CA 1
ATOM 717 C C . GLU A 1 91 ? 0.804 -12.712 14.844 1.00 92.94 91 GLU A C 1
ATOM 719 O O . GLU A 1 91 ? 1.706 -11.899 14.651 1.00 92.94 91 GLU A O 1
ATOM 724 N N . MET A 1 92 ? -0.465 -12.422 14.555 1.00 93.00 92 MET A N 1
ATOM 725 C CA . MET A 1 92 ? -0.869 -11.109 14.060 1.00 93.00 92 MET A CA 1
ATOM 726 C C . MET A 1 92 ? -0.757 -10.052 15.169 1.00 93.00 92 MET A C 1
ATOM 728 O O . MET A 1 92 ? -1.553 -10.053 16.110 1.00 93.00 92 MET A O 1
ATOM 732 N N . ASP A 1 93 ? 0.153 -9.094 14.999 1.00 92.88 93 ASP A N 1
ATOM 733 C CA . ASP A 1 93 ? 0.253 -7.914 15.859 1.00 92.88 93 ASP A CA 1
ATOM 734 C C . ASP A 1 93 ? -0.787 -6.857 15.442 1.00 92.88 93 ASP A C 1
ATOM 736 O O . ASP A 1 93 ? -0.726 -6.266 14.363 1.00 92.88 93 ASP A O 1
ATOM 740 N N . ARG A 1 94 ? -1.786 -6.616 16.301 1.00 92.94 94 ARG A N 1
ATOM 741 C CA . ARG A 1 94 ? -2.845 -5.625 16.039 1.00 92.94 94 ARG A CA 1
ATOM 742 C C . ARG A 1 94 ? -2.358 -4.181 16.140 1.00 92.94 94 ARG A C 1
ATOM 744 O O . ARG A 1 94 ? -3.038 -3.299 15.618 1.00 92.94 94 ARG A O 1
ATOM 751 N N . THR A 1 95 ? -1.226 -3.923 16.794 1.00 93.75 95 THR A N 1
ATOM 752 C CA . THR A 1 95 ? -0.679 -2.563 16.923 1.00 93.75 95 THR A CA 1
ATOM 753 C C . THR A 1 95 ? -0.274 -1.985 15.566 1.00 93.75 95 THR A C 1
ATOM 755 O O . THR A 1 95 ? -0.385 -0.777 15.365 1.00 93.75 95 THR A O 1
ATOM 758 N N . VAL A 1 96 ? 0.023 -2.847 14.585 1.00 94.31 96 VAL A N 1
ATOM 759 C CA . VAL A 1 96 ? 0.294 -2.482 13.184 1.00 94.31 96 VAL A CA 1
ATOM 760 C C . VAL A 1 96 ? -0.853 -1.692 12.545 1.00 94.31 96 VAL A C 1
ATOM 762 O O . VAL A 1 96 ? -0.618 -0.818 11.716 1.00 94.31 96 VAL A O 1
ATOM 765 N N . LEU A 1 97 ? -2.105 -1.921 12.962 1.00 94.19 97 LEU A N 1
ATOM 766 C CA . LEU A 1 97 ? -3.255 -1.137 12.485 1.00 94.19 97 LEU A CA 1
ATOM 767 C C . LEU A 1 97 ? -3.215 0.328 12.956 1.00 94.19 97 LEU A C 1
ATOM 769 O O . LEU A 1 97 ? -3.911 1.173 12.398 1.00 94.19 97 LEU A O 1
ATOM 773 N N . GLN A 1 98 ? -2.430 0.628 13.993 1.00 93.31 98 GLN A N 1
ATOM 774 C CA . GLN A 1 98 ? -2.254 1.970 14.548 1.00 93.31 98 GLN A CA 1
ATOM 775 C C . GLN A 1 98 ? -0.965 2.634 14.055 1.00 93.31 98 GLN A C 1
ATOM 777 O O . GLN A 1 98 ? -0.953 3.851 13.873 1.00 93.31 98 GLN A O 1
ATOM 782 N N . THR A 1 99 ? 0.099 1.850 13.849 1.00 94.75 99 THR A N 1
ATOM 783 C CA . THR A 1 99 ? 1.401 2.330 13.354 1.00 94.75 99 THR A CA 1
ATOM 784 C C . THR A 1 99 ? 1.483 2.365 11.831 1.00 94.75 99 THR A C 1
ATOM 786 O O . THR A 1 99 ? 2.384 2.995 11.291 1.00 94.75 99 THR A O 1
ATOM 789 N N . PHE A 1 100 ? 0.546 1.719 11.131 1.00 95.44 100 PHE A N 1
ATOM 790 C CA . PHE A 1 100 ? 0.530 1.582 9.671 1.00 95.44 100 PHE A CA 1
ATOM 791 C C . PHE A 1 100 ? 1.783 0.906 9.098 1.00 95.44 100 PHE A C 1
ATOM 793 O O . PHE A 1 100 ? 2.179 1.194 7.972 1.00 95.44 100 PHE A O 1
ATOM 800 N N . GLY A 1 101 ? 2.406 0.014 9.874 1.00 94.69 101 GLY A N 1
ATOM 801 C CA . GLY A 1 101 ? 3.612 -0.709 9.460 1.00 94.69 101 GLY A CA 1
ATOM 802 C C . GLY A 1 101 ? 4.929 0.023 9.724 1.00 94.69 101 GLY A C 1
ATOM 803 O O . GLY A 1 101 ? 5.989 -0.520 9.431 1.00 94.69 101 GLY A O 1
ATOM 804 N N . VAL A 1 102 ? 4.885 1.235 10.287 1.00 95.88 102 VAL A N 1
ATOM 805 C CA . VAL A 1 102 ? 6.095 1.993 10.632 1.00 95.88 102 VAL A CA 1
ATOM 806 C C . VAL A 1 102 ? 6.949 1.216 11.641 1.00 95.88 102 VAL A C 1
ATOM 808 O O . VAL A 1 102 ? 6.462 0.873 12.718 1.00 95.88 102 VAL A O 1
ATOM 811 N N . GLY A 1 103 ? 8.215 0.978 11.300 1.00 93.25 103 GLY A N 1
ATOM 812 C CA . GLY A 1 103 ? 9.206 0.230 12.074 1.00 93.25 103 GLY A CA 1
ATOM 813 C C . GLY A 1 103 ? 9.089 -1.292 11.956 1.00 93.25 103 GLY A C 1
ATOM 814 O O . GLY A 1 103 ? 9.904 -2.017 12.526 1.00 93.25 103 GLY A O 1
ATOM 815 N N . GLU A 1 104 ? 8.096 -1.820 11.231 1.00 93.06 104 GLU A N 1
ATOM 816 C CA . GLU A 1 104 ? 7.894 -3.270 11.164 1.00 93.06 104 GLU A CA 1
ATOM 817 C C . GLU A 1 104 ? 8.961 -3.952 10.301 1.00 93.06 104 GLU A C 1
ATOM 819 O O . GLU A 1 104 ? 9.367 -5.066 10.617 1.00 93.06 104 GLU A O 1
ATOM 824 N N . ALA A 1 105 ? 9.464 -3.303 9.245 1.00 89.00 105 ALA A N 1
ATOM 825 C CA . ALA A 1 105 ? 10.507 -3.891 8.401 1.00 89.00 105 ALA A CA 1
ATOM 826 C C . ALA A 1 105 ? 11.759 -4.260 9.222 1.00 89.00 105 ALA A C 1
ATOM 828 O O . ALA A 1 105 ? 12.181 -5.416 9.200 1.00 89.00 105 ALA A O 1
ATOM 829 N N . GLU A 1 106 ? 12.272 -3.320 10.022 1.00 88.25 106 GLU A N 1
ATOM 830 C CA . GLU A 1 106 ? 13.400 -3.538 10.942 1.00 88.25 106 GLU A CA 1
ATOM 831 C C . GLU A 1 106 ? 13.097 -4.664 11.944 1.00 88.25 106 GLU A C 1
ATOM 833 O O . GLU A 1 106 ? 13.936 -5.521 12.221 1.00 88.25 106 GLU A O 1
ATOM 838 N N . ARG A 1 107 ? 11.860 -4.722 12.454 1.00 87.00 107 ARG A N 1
ATOM 839 C CA . ARG A 1 107 ? 11.432 -5.745 13.417 1.00 87.00 107 ARG A CA 1
ATOM 840 C C . ARG A 1 107 ? 11.424 -7.164 12.840 1.00 87.00 107 ARG A C 1
ATOM 842 O O . ARG A 1 107 ? 11.727 -8.104 13.575 1.00 87.00 107 ARG A O 1
ATOM 849 N N . TYR A 1 108 ? 11.038 -7.338 11.575 1.00 84.81 108 TYR A N 1
ATOM 850 C CA . TYR A 1 108 ? 10.909 -8.663 10.949 1.00 84.81 108 TYR A CA 1
ATOM 851 C C . TYR A 1 108 ? 12.147 -9.113 10.182 1.00 84.81 108 TYR A C 1
ATOM 853 O O . TYR A 1 108 ? 12.399 -10.316 10.107 1.00 84.81 108 TYR A O 1
ATOM 861 N N . PHE A 1 109 ? 12.895 -8.176 9.603 1.00 84.94 109 PHE A N 1
ATOM 862 C CA . PHE A 1 109 ? 14.009 -8.480 8.708 1.00 84.94 109 PHE A CA 1
ATOM 863 C C . PHE A 1 109 ? 15.374 -8.068 9.277 1.00 84.94 109 PHE A C 1
ATOM 865 O O . PHE A 1 109 ? 16.392 -8.475 8.723 1.00 84.94 109 PHE A O 1
ATOM 872 N N . GLY A 1 110 ? 15.405 -7.365 10.418 1.00 75.38 110 GLY A N 1
ATOM 873 C CA . GLY A 1 110 ? 16.621 -6.817 11.019 1.00 75.38 110 GLY A CA 1
ATOM 874 C C . GLY A 1 110 ? 17.100 -5.544 10.320 1.00 75.38 110 GLY A C 1
ATOM 875 O O . GLY A 1 110 ? 16.424 -5.019 9.433 1.00 75.38 110 GLY A O 1
ATOM 876 N N . ASP A 1 111 ? 18.279 -5.061 10.714 1.00 58.25 111 ASP A N 1
ATOM 877 C CA . ASP A 1 111 ? 18.999 -4.054 9.934 1.00 58.25 111 ASP A CA 1
ATOM 878 C C . ASP A 1 111 ? 19.416 -4.707 8.606 1.00 58.25 111 ASP A C 1
ATOM 880 O O . ASP A 1 111 ? 20.198 -5.664 8.602 1.00 58.25 111 ASP A O 1
ATOM 884 N N . GLY A 1 112 ? 18.833 -4.239 7.499 1.00 48.81 112 GLY A N 1
ATOM 885 C CA . GLY A 1 112 ? 19.210 -4.647 6.141 1.00 48.81 112 GLY A CA 1
ATOM 886 C C . GLY A 1 112 ? 20.622 -4.226 5.754 1.00 48.81 112 GLY A C 1
ATOM 887 O O . GLY A 1 112 ? 21.084 -3.162 6.227 1.00 48.81 112 GLY A O 1
#

pLDDT: mean 92.68, std 6.42, range [48.81, 98.44]

Secondary structure (DSSP, 8-state):
--HHHHHHHS-SS--HHHHHHHHHHHS-HHHHHHS-HHHHHHHHHHHHHHHHHHHHHHHHTT--EEETTEEE----S-----TTTSPTT----TTHHHHTTTTHHHHHH---

Radius of gyration: 15.45 Å; chains: 1; bounding box: 37×34×38 Å

Sequence (112 aa):
MNLEDFAKRLPVNFTEQEFVALMNQVIDLKKIVDLPAAERSALFNGAQYLVDFIMLAQEANGELHTHQGHPVVNYGGPFIPHFLVRPEGVEMDRTVLQTFGVGEAERYFGDG